Protein AF-A0A3N5NZV0-F1 (afdb_monomer)

Foldseek 3Di:
DDDDDPPPPDPPDPCVPVVVVVVVVVCCVVCVVVVVCCCVPPVVVVVVVVQQVQFDQDPVGDGDGRNGCVVVVVLVPDPVNVVVVVVVVVVCVVPVVVVVVVVVVVVVVVVVVVD

Radius of gyration: 27.26 Å; Cα contacts (8 Å, |Δi|>4): 31; chains: 1; bounding box: 75×39×47 Å

Secondary structure (DSSP, 8-state):
-------------TTHHHHHHHHHHHHHHHHHHHHHHHIIIIIHHHHHHHHHHTEEE-TT--EEEE-TTHHHHHHHH-HHHHHHHHHHHHHHHHHHHHHHHHHHHHHHHHHHH--

pLDDT: mean 84.57, std 14.28, range [43.56, 98.12]

Mean predicted aligned error: 11.52 Å

Structure (mmCIF, N/CA/C/O backbone):
data_AF-A0A3N5NZV0-F1
#
_entry.id   AF-A0A3N5NZV0-F1
#
loop_
_atom_site.group_PDB
_atom_site.id
_atom_site.type_symbol
_atom_site.label_atom_id
_atom_site.label_alt_id
_atom_site.label_comp_id
_atom_site.label_asym_id
_atom_site.label_entity_id
_atom_site.label_seq_id
_atom_site.pdbx_PDB_ins_code
_atom_site.Cartn_x
_atom_site.Cartn_y
_atom_site.Cartn_z
_atom_site.occupancy
_atom_site.B_iso_or_equiv
_atom_site.auth_seq_id
_atom_site.auth_comp_id
_atom_site.auth_asym_id
_atom_site.auth_atom_id
_atom_site.pdbx_PDB_model_num
ATOM 1 N N . MET A 1 1 ? -53.658 -25.443 16.139 1.00 43.56 1 MET A N 1
ATOM 2 C CA . MET A 1 1 ? -54.036 -24.787 14.870 1.00 43.56 1 MET A CA 1
ATOM 3 C C . MET A 1 1 ? -52.799 -24.077 14.344 1.00 43.56 1 MET A C 1
ATOM 5 O O . MET A 1 1 ? -52.543 -22.945 14.724 1.00 43.56 1 MET A O 1
ATOM 9 N N . GLU A 1 2 ? -51.977 -24.791 13.577 1.00 50.25 2 GLU A N 1
ATOM 10 C CA . GLU A 1 2 ? -50.736 -24.281 12.982 1.00 50.25 2 GLU A CA 1
ATOM 11 C C . GLU A 1 2 ? -51.040 -23.771 11.570 1.00 50.25 2 GLU A C 1
ATOM 13 O O . GLU A 1 2 ? -51.432 -24.546 10.700 1.00 50.25 2 GLU A O 1
ATOM 18 N N . THR A 1 3 ? -50.887 -22.471 11.326 1.00 58.66 3 THR A N 1
ATOM 19 C CA . THR A 1 3 ? -50.895 -21.917 9.969 1.00 58.66 3 THR A CA 1
ATOM 20 C C . THR A 1 3 ? -49.458 -21.781 9.483 1.00 58.66 3 THR A C 1
ATOM 22 O O . THR A 1 3 ? -48.783 -20.770 9.671 1.00 58.66 3 THR A O 1
ATOM 25 N N . THR A 1 4 ? -48.975 -22.840 8.843 1.00 60.09 4 THR A N 1
ATOM 26 C CA . THR A 1 4 ? -47.732 -22.855 8.072 1.00 60.09 4 THR A CA 1
ATOM 27 C C . THR A 1 4 ? -47.871 -21.927 6.864 1.00 60.09 4 THR A C 1
ATOM 29 O O . THR A 1 4 ? -48.497 -22.247 5.855 1.00 60.09 4 THR A O 1
ATOM 32 N N . VAL A 1 5 ? -47.277 -20.737 6.963 1.00 65.12 5 VAL A N 1
ATOM 33 C CA . VAL A 1 5 ? -47.132 -19.816 5.833 1.00 65.12 5 VAL A CA 1
ATOM 34 C C . VAL A 1 5 ? -46.118 -20.418 4.862 1.00 65.12 5 VAL A C 1
ATOM 36 O O . VAL A 1 5 ? -44.912 -20.403 5.101 1.00 65.12 5 VAL A O 1
ATOM 39 N N . ALA A 1 6 ? -46.614 -20.971 3.757 1.00 60.12 6 ALA A N 1
ATOM 40 C CA . ALA A 1 6 ? -45.783 -21.467 2.671 1.00 60.12 6 ALA A CA 1
ATOM 41 C C . ALA A 1 6 ? -44.996 -20.303 2.041 1.00 60.12 6 ALA A C 1
ATOM 43 O O . ALA A 1 6 ? -45.539 -19.474 1.306 1.00 60.12 6 ALA A O 1
ATOM 44 N N . VAL A 1 7 ? -43.692 -20.245 2.321 1.00 64.75 7 VAL A N 1
ATOM 45 C CA . VAL A 1 7 ? -42.750 -19.349 1.646 1.00 64.75 7 VAL A CA 1
ATOM 46 C C . VAL A 1 7 ? -42.656 -19.784 0.187 1.00 64.75 7 VAL A C 1
ATOM 48 O O . VAL A 1 7 ? -41.992 -20.758 -0.159 1.00 64.75 7 VAL A O 1
ATOM 51 N N . ARG A 1 8 ? -43.355 -19.063 -0.691 1.00 63.06 8 ARG A N 1
ATOM 52 C CA . ARG A 1 8 ? -43.312 -19.281 -2.137 1.00 63.06 8 ARG A CA 1
ATOM 53 C C . ARG A 1 8 ? -41.949 -18.830 -2.667 1.00 63.06 8 ARG A C 1
ATOM 55 O O . ARG A 1 8 ? -41.738 -17.656 -2.972 1.00 63.06 8 ARG A O 1
ATOM 62 N N . SER A 1 9 ? -41.015 -19.765 -2.775 1.00 60.47 9 SER A N 1
ATOM 63 C CA . SER A 1 9 ? -39.708 -19.581 -3.405 1.00 60.47 9 SER A CA 1
ATOM 64 C C . SER A 1 9 ? -39.903 -19.211 -4.879 1.00 60.47 9 SER A C 1
ATOM 66 O O . SER A 1 9 ? -40.273 -20.038 -5.712 1.00 60.47 9 SER A O 1
ATOM 68 N N . ARG A 1 10 ? -39.685 -17.933 -5.216 1.00 66.00 10 ARG A N 1
ATOM 69 C CA . ARG A 1 10 ? -39.691 -17.458 -6.607 1.00 66.00 10 ARG A CA 1
ATOM 70 C C . ARG A 1 10 ? -38.545 -18.133 -7.377 1.00 66.00 10 ARG A C 1
ATOM 72 O O . ARG A 1 10 ? -37.407 -18.079 -6.906 1.00 66.00 10 ARG A O 1
ATOM 79 N N . PRO A 1 11 ? -38.793 -18.726 -8.559 1.00 51.38 11 PRO A N 1
ATOM 80 C CA . PRO A 1 11 ? -37.730 -19.346 -9.338 1.00 51.38 11 PRO A CA 1
ATOM 81 C C . PRO A 1 11 ? -36.737 -18.267 -9.790 1.00 51.38 11 PRO A C 1
ATOM 83 O O . PRO A 1 11 ? -37.121 -17.256 -10.385 1.00 51.38 11 PRO A O 1
ATOM 86 N N . LYS A 1 12 ? -35.445 -18.465 -9.497 1.00 59.0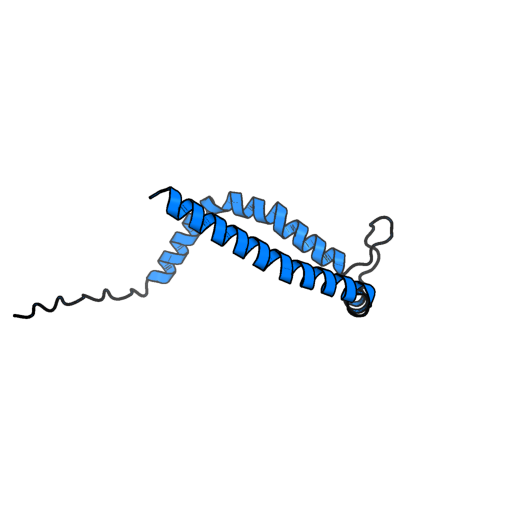0 12 LYS A N 1
ATOM 87 C CA . LYS A 1 12 ? -34.364 -17.598 -9.984 1.00 59.00 12 LYS A CA 1
ATOM 88 C C . LYS A 1 12 ? -34.281 -17.740 -11.505 1.00 59.00 12 LYS A C 1
ATOM 90 O O . LYS A 1 12 ? -33.689 -18.682 -12.019 1.00 59.00 12 LYS A O 1
ATOM 95 N N . SER A 1 13 ? -34.924 -16.822 -12.227 1.00 57.88 13 SER A N 1
ATOM 96 C CA . SER A 1 13 ? -34.954 -16.853 -13.689 1.00 57.88 13 SER A CA 1
ATOM 97 C C . SER A 1 13 ? -33.539 -16.729 -14.272 1.00 57.88 13 SER A C 1
ATOM 99 O O . SER A 1 13 ? -32.793 -15.793 -13.974 1.00 57.88 13 SER A O 1
ATOM 101 N N . VAL A 1 14 ? -33.193 -17.663 -15.157 1.00 59.47 14 VAL A N 1
ATOM 102 C CA . VAL A 1 14 ? -31.918 -17.756 -15.892 1.00 59.47 14 VAL A CA 1
ATOM 103 C C . VAL A 1 14 ? -31.659 -16.515 -16.781 1.00 59.47 14 VAL A C 1
ATOM 105 O O . VAL A 1 14 ? -30.534 -16.249 -17.193 1.00 59.47 14 VAL A O 1
ATOM 108 N N . GLY A 1 15 ? -32.667 -15.653 -16.978 1.00 58.81 15 GLY A N 1
ATOM 109 C CA . GLY A 1 15 ? -32.543 -14.332 -17.613 1.00 58.81 15 GLY A CA 1
ATOM 110 C C . GLY A 1 15 ? -31.954 -13.215 -16.731 1.00 58.81 15 GLY A C 1
ATOM 111 O O . GLY A 1 15 ? -31.922 -12.060 -17.161 1.00 58.81 15 GLY A O 1
ATOM 112 N N . SER A 1 16 ? -31.515 -13.524 -15.506 1.00 63.75 16 SER A N 1
ATOM 113 C CA . SER A 1 16 ? -30.949 -12.574 -14.533 1.00 63.75 16 SER A CA 1
ATOM 114 C C . SER A 1 16 ? -29.614 -11.963 -14.985 1.00 63.75 16 SER A C 1
ATOM 116 O O . SER A 1 16 ? -29.412 -10.759 -14.840 1.00 63.75 16 SER A O 1
ATOM 118 N N . ARG A 1 17 ? -28.722 -12.751 -15.600 1.00 67.88 17 ARG A N 1
ATOM 119 C CA . ARG A 1 17 ? -27.346 -12.312 -15.903 1.00 67.88 17 ARG A CA 1
ATOM 120 C C . ARG A 1 17 ? -27.280 -11.269 -17.023 1.00 67.88 17 ARG A C 1
ATOM 122 O O . ARG A 1 17 ? -26.558 -10.287 -16.906 1.00 67.88 17 ARG A O 1
ATOM 129 N N . ARG A 1 18 ? -28.084 -11.439 -18.084 1.00 72.44 18 ARG A N 1
ATOM 130 C CA . ARG A 1 18 ? -28.186 -10.458 -19.185 1.00 72.44 18 ARG A CA 1
ATOM 131 C C . ARG A 1 18 ? -28.835 -9.146 -18.739 1.00 72.44 18 ARG A C 1
ATOM 133 O O . ARG A 1 18 ? -28.455 -8.095 -19.242 1.00 72.44 18 ARG A O 1
ATOM 140 N N . ARG A 1 19 ? -29.784 -9.199 -17.796 1.00 76.69 19 ARG A N 1
ATOM 141 C CA . ARG A 1 19 ? -30.387 -8.001 -17.190 1.00 76.69 19 ARG A CA 1
ATOM 142 C C . ARG A 1 19 ? -29.392 -7.272 -16.292 1.00 76.69 19 ARG A C 1
ATOM 144 O O . ARG A 1 19 ? -29.161 -6.096 -16.522 1.00 76.69 19 ARG A O 1
ATOM 151 N N . ALA A 1 20 ? -28.699 -7.994 -15.411 1.00 78.38 20 ALA A N 1
ATOM 152 C CA . ALA A 1 20 ? -27.662 -7.426 -14.553 1.00 78.38 20 ALA A CA 1
ATOM 153 C C . ALA A 1 20 ? -26.545 -6.737 -15.356 1.00 78.38 20 ALA A C 1
ATOM 155 O O . ALA A 1 20 ? -26.169 -5.619 -15.033 1.00 78.38 20 ALA A O 1
ATOM 156 N N . LEU A 1 21 ? -26.061 -7.350 -16.444 1.00 82.25 21 LEU A N 1
ATOM 157 C CA . LEU A 1 21 ? -25.068 -6.720 -17.326 1.00 82.25 21 LEU A CA 1
ATOM 158 C C . LEU A 1 21 ? -25.599 -5.445 -17.993 1.00 82.25 21 LEU A C 1
ATOM 160 O O . LEU A 1 21 ? -24.868 -4.470 -18.133 1.00 82.25 21 LEU A O 1
ATOM 164 N N . ARG A 1 22 ? -26.874 -5.441 -18.396 1.00 83.00 22 ARG A N 1
ATOM 165 C CA . ARG A 1 22 ? -27.516 -4.282 -19.026 1.00 83.00 22 ARG A CA 1
ATOM 166 C C . ARG A 1 22 ? -27.740 -3.147 -18.019 1.00 83.00 22 ARG A C 1
ATOM 168 O O . ARG A 1 22 ? -27.579 -1.989 -18.387 1.00 83.00 22 ARG A O 1
ATOM 175 N N . ASP A 1 23 ? -28.041 -3.471 -16.767 1.00 83.81 23 ASP A N 1
ATOM 176 C CA . ASP A 1 23 ? -28.167 -2.497 -15.678 1.00 83.81 23 ASP A CA 1
ATOM 177 C C . ASP A 1 23 ? -26.797 -1.932 -15.264 1.00 83.81 23 ASP A C 1
ATOM 179 O O . ASP A 1 23 ? -26.661 -0.724 -15.086 1.00 83.81 23 ASP A O 1
ATOM 183 N N . TRP A 1 24 ? -25.749 -2.762 -15.238 1.00 83.50 24 TRP A N 1
ATOM 184 C CA . TRP A 1 24 ? -24.363 -2.311 -15.056 1.00 83.50 24 TRP A CA 1
ATOM 185 C C . TRP A 1 24 ? -23.904 -1.361 -16.167 1.00 83.50 24 TRP A C 1
ATOM 187 O O . TRP A 1 24 ? -23.325 -0.315 -15.883 1.00 83.50 24 TRP A O 1
ATOM 197 N N . LEU A 1 25 ? -24.211 -1.677 -17.430 1.00 88.12 25 LEU A N 1
ATOM 198 C CA . LEU A 1 25 ? -23.909 -0.791 -18.559 1.00 88.12 25 LEU A CA 1
ATOM 199 C C . LEU A 1 25 ? -24.637 0.556 -18.461 1.00 88.12 25 LEU A C 1
ATOM 201 O O . LEU A 1 25 ? -24.101 1.565 -18.904 1.00 88.12 25 LEU A O 1
ATOM 205 N N . ARG A 1 26 ? -25.843 0.580 -17.880 1.00 88.75 26 ARG A N 1
ATOM 206 C CA . ARG A 1 26 ? -26.606 1.815 -17.634 1.00 88.75 26 ARG A CA 1
ATOM 207 C C . ARG A 1 26 ? -26.063 2.621 -16.458 1.00 88.75 26 ARG A C 1
ATOM 209 O O . ARG A 1 26 ? -26.191 3.838 -16.471 1.00 88.75 26 ARG A O 1
ATOM 216 N N . ALA A 1 27 ? -25.467 1.967 -15.464 1.00 88.38 27 ALA A N 1
ATOM 217 C CA . ALA A 1 27 ? -24.819 2.629 -14.334 1.00 88.38 27 ALA A CA 1
ATOM 218 C C . ALA A 1 27 ? -23.453 3.233 -14.711 1.00 88.38 27 ALA A C 1
ATOM 220 O O . ALA A 1 27 ? -23.043 4.243 -14.142 1.00 88.38 27 ALA A O 1
ATOM 221 N N . LEU A 1 28 ? -22.761 2.643 -15.691 1.00 90.38 28 LEU A N 1
ATOM 222 C CA . LEU A 1 28 ? -21.399 3.024 -16.066 1.00 90.38 28 LEU A CA 1
ATOM 223 C C . LEU A 1 28 ? -21.222 4.514 -16.433 1.00 90.38 28 LEU A C 1
ATOM 225 O O . LEU A 1 28 ? -20.246 5.086 -15.965 1.00 90.38 28 LEU A O 1
ATOM 229 N N . PRO A 1 29 ? -22.126 5.191 -17.171 1.00 94.44 29 PRO A N 1
ATOM 230 C CA . PRO A 1 29 ? -22.005 6.623 -17.463 1.00 94.44 29 PRO A CA 1
ATOM 231 C C . PRO A 1 29 ? -22.062 7.511 -16.216 1.00 94.44 29 PRO A C 1
ATOM 233 O O . PRO A 1 29 ? -21.383 8.532 -16.165 1.00 94.44 29 PRO A O 1
ATOM 236 N N . TYR A 1 30 ? -22.829 7.114 -15.196 1.00 93.00 30 TYR A N 1
ATOM 237 C CA . TYR A 1 30 ? -22.904 7.847 -13.929 1.00 93.00 30 TYR A CA 1
ATOM 238 C C . TYR A 1 30 ? -21.612 7.705 -13.114 1.00 93.00 30 TYR A C 1
ATOM 240 O O . TYR A 1 30 ? -21.209 8.642 -12.431 1.00 93.00 30 TYR A O 1
ATOM 248 N N . LEU A 1 31 ? -20.940 6.552 -13.211 1.00 93.06 31 LEU A N 1
ATOM 249 C CA . LEU A 1 31 ? -19.631 6.314 -12.591 1.00 93.06 31 LEU A CA 1
ATOM 250 C C . LEU A 1 31 ? -18.462 6.807 -13.458 1.00 93.06 31 LEU A C 1
ATOM 252 O O . LEU A 1 31 ? -17.364 7.007 -12.947 1.00 93.06 31 LEU A O 1
ATOM 256 N N . ALA A 1 32 ? -18.669 7.000 -14.761 1.00 93.81 32 ALA A N 1
ATOM 257 C CA . ALA A 1 32 ? -17.622 7.361 -15.707 1.00 93.81 32 ALA A CA 1
ATOM 258 C C . ALA A 1 32 ? -16.787 8.580 -15.272 1.00 93.81 32 ALA A C 1
ATOM 260 O O . ALA A 1 32 ? -15.565 8.451 -15.286 1.00 93.81 32 ALA A O 1
ATOM 261 N N . PRO A 1 33 ? -17.353 9.728 -14.836 1.00 94.12 33 PRO A N 1
ATOM 262 C CA . PRO A 1 33 ? -16.529 10.883 -14.476 1.00 94.12 33 PRO A CA 1
ATOM 263 C C . PRO A 1 33 ? -15.614 10.615 -13.272 1.00 94.12 33 PRO A C 1
ATOM 265 O O . PRO A 1 33 ? -14.445 11.003 -13.297 1.00 94.12 33 PRO A O 1
ATOM 268 N N . SER A 1 34 ? -16.094 9.905 -12.243 1.00 95.38 34 SER A N 1
ATOM 269 C CA . SER A 1 34 ? -15.261 9.560 -11.085 1.00 95.38 34 SER A CA 1
ATOM 270 C C . SER A 1 34 ? -14.209 8.509 -11.438 1.00 95.38 34 SER A C 1
ATOM 272 O O . SER A 1 34 ? -13.058 8.643 -11.026 1.00 95.38 34 SER A O 1
ATOM 274 N N . LEU A 1 35 ? -14.557 7.512 -12.258 1.00 94.69 35 LEU A N 1
ATOM 275 C CA . LEU A 1 35 ? -13.615 6.498 -12.736 1.00 94.69 35 LEU A CA 1
ATOM 276 C C . LEU A 1 35 ? -12.524 7.088 -13.630 1.00 94.69 35 LEU A C 1
ATOM 278 O O . LEU A 1 35 ? -11.367 6.687 -13.511 1.00 94.69 35 LEU A O 1
ATOM 282 N N . ILE A 1 36 ? -12.862 8.044 -14.497 1.00 96.38 36 ILE A N 1
ATOM 283 C CA . ILE A 1 36 ? -11.888 8.739 -15.347 1.00 96.38 36 ILE A CA 1
ATOM 284 C C . ILE A 1 36 ? -10.896 9.502 -14.470 1.00 96.38 36 ILE A C 1
ATOM 286 O O . ILE A 1 36 ? -9.690 9.307 -14.618 1.00 96.38 36 ILE A O 1
ATOM 290 N N . LEU A 1 37 ? -11.382 10.309 -13.520 1.00 96.56 37 LEU A N 1
ATOM 291 C CA . LEU A 1 37 ? -10.507 11.047 -12.604 1.00 96.56 37 LEU A CA 1
ATOM 292 C C . LEU A 1 37 ? -9.631 10.099 -11.783 1.00 96.56 37 LEU A C 1
ATOM 294 O O . LEU A 1 37 ? -8.414 10.264 -11.745 1.00 96.56 37 LEU A O 1
ATOM 298 N N . PHE A 1 38 ? -10.220 9.063 -11.190 1.00 96.69 38 PHE A N 1
ATOM 299 C CA . PHE A 1 38 ? -9.470 8.067 -10.430 1.00 96.69 38 PHE A CA 1
ATOM 300 C C . PHE A 1 38 ? -8.395 7.390 -11.294 1.00 96.69 38 PHE A C 1
ATOM 302 O O . PHE A 1 38 ? -7.257 7.217 -10.867 1.00 96.69 38 PHE A O 1
ATOM 309 N N . THR A 1 39 ? -8.707 7.079 -12.550 1.00 96.25 39 THR A N 1
ATOM 310 C CA . THR A 1 39 ? -7.745 6.461 -13.469 1.00 96.25 39 THR A CA 1
ATOM 311 C C . THR A 1 39 ? -6.598 7.392 -13.822 1.00 96.25 39 THR A C 1
ATOM 313 O O . THR A 1 39 ? -5.436 7.000 -13.708 1.00 96.25 39 THR A O 1
ATOM 316 N N . VAL A 1 40 ? -6.895 8.632 -14.198 1.00 97.06 40 VAL A N 1
ATOM 317 C CA . VAL A 1 40 ? -5.876 9.607 -14.606 1.00 97.06 40 VAL A CA 1
ATOM 318 C C . VAL A 1 40 ? -4.978 10.007 -13.436 1.00 97.06 40 VAL A C 1
ATOM 320 O O . VAL A 1 40 ? -3.768 10.125 -13.612 1.00 97.06 40 VAL A O 1
ATOM 323 N N . PHE A 1 41 ? -5.541 10.187 -12.242 1.00 96.56 41 PHE A N 1
ATOM 324 C CA . PHE A 1 41 ? -4.796 10.713 -11.096 1.00 96.56 41 PHE A CA 1
ATOM 325 C C . PHE A 1 41 ? -4.234 9.646 -10.158 1.00 96.56 41 PHE A C 1
ATOM 327 O O . PHE A 1 41 ? -3.319 9.953 -9.400 1.00 96.56 41 PHE A O 1
ATOM 334 N N . VAL A 1 42 ? -4.731 8.408 -10.198 1.00 95.19 42 VAL A N 1
ATOM 335 C CA . VAL A 1 42 ? -4.234 7.317 -9.343 1.00 95.19 42 VAL A CA 1
ATOM 336 C C . VAL A 1 42 ? -3.553 6.247 -10.182 1.00 95.19 42 VAL A C 1
ATOM 338 O O . VAL A 1 42 ? -2.364 5.994 -10.001 1.00 95.19 42 VAL A O 1
ATOM 341 N N . PHE A 1 43 ? -4.264 5.642 -11.136 1.00 95.88 43 PHE A N 1
ATOM 342 C CA . PHE A 1 43 ? -3.724 4.503 -11.884 1.00 95.88 43 PHE A CA 1
ATOM 343 C C . PHE A 1 43 ? -2.580 4.885 -12.826 1.00 95.88 43 PHE A C 1
ATOM 345 O O . PHE A 1 43 ? -1.562 4.197 -12.842 1.00 95.88 43 PHE A O 1
ATOM 352 N N . VAL A 1 44 ? -2.696 5.983 -13.579 1.00 95.38 44 VAL A N 1
ATOM 353 C CA . VAL A 1 44 ? -1.617 6.439 -14.473 1.00 95.38 44 VAL A CA 1
ATOM 354 C C . VAL A 1 44 ? -0.312 6.716 -13.709 1.00 95.38 44 VAL A C 1
ATOM 356 O O . VAL A 1 44 ? 0.710 6.142 -14.097 1.00 95.38 44 VAL A O 1
ATOM 359 N N . PRO A 1 45 ? -0.276 7.537 -12.636 1.00 94.31 45 PRO A N 1
ATOM 360 C CA . PRO A 1 45 ? 0.963 7.746 -11.888 1.00 94.31 45 PRO A CA 1
ATOM 361 C C . PRO A 1 45 ? 1.439 6.483 -11.167 1.00 94.31 45 PRO A C 1
ATOM 363 O O . PRO A 1 45 ? 2.643 6.257 -11.113 1.00 94.31 45 PRO A O 1
ATOM 366 N N . LEU A 1 46 ? 0.540 5.621 -10.684 1.00 95.06 46 LEU A N 1
ATOM 367 C CA . LEU A 1 46 ? 0.918 4.341 -10.079 1.00 95.06 46 LEU A CA 1
ATOM 368 C C . LEU A 1 46 ? 1.657 3.444 -11.078 1.00 95.06 46 LEU A C 1
ATOM 370 O O . LEU A 1 46 ? 2.730 2.933 -10.763 1.00 95.06 46 LEU A O 1
ATOM 374 N N . ILE A 1 47 ? 1.131 3.296 -12.298 1.00 94.56 47 ILE A N 1
ATOM 375 C CA . ILE 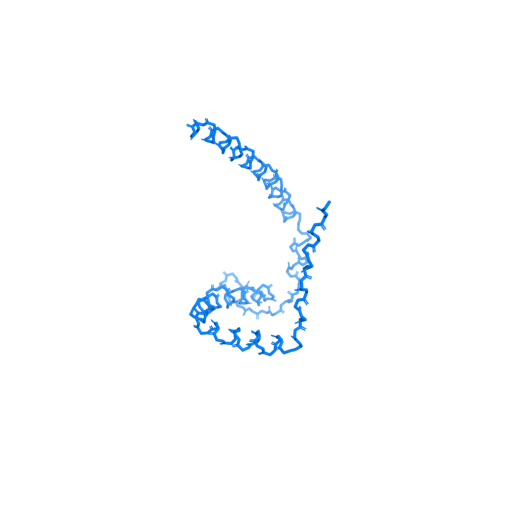A 1 47 ? 1.786 2.512 -13.353 1.00 94.56 47 ILE A CA 1
ATOM 376 C C . ILE A 1 47 ? 3.135 3.138 -13.712 1.00 94.56 47 ILE A C 1
ATOM 378 O O . ILE A 1 47 ? 4.130 2.422 -13.796 1.00 94.56 47 ILE A O 1
ATOM 382 N N . ARG A 1 48 ? 3.202 4.468 -13.867 1.00 90.62 48 ARG A N 1
ATOM 383 C CA . ARG A 1 48 ? 4.473 5.168 -14.125 1.00 90.62 48 ARG A CA 1
ATOM 384 C C . ARG A 1 48 ? 5.501 4.917 -13.022 1.00 90.62 48 ARG A C 1
ATOM 386 O O . ARG A 1 48 ? 6.659 4.683 -13.348 1.00 90.62 48 ARG A O 1
ATOM 393 N N . SER A 1 49 ? 5.090 4.914 -11.755 1.00 90.50 49 SER A N 1
ATOM 394 C CA . SER A 1 49 ? 5.965 4.611 -10.617 1.00 90.50 49 SER A CA 1
ATOM 395 C C . SER A 1 49 ? 6.488 3.175 -10.649 1.00 90.50 49 SER A C 1
ATOM 397 O O . SER A 1 49 ? 7.676 2.972 -10.420 1.00 90.50 49 SER A O 1
ATOM 399 N N . ILE A 1 50 ? 5.639 2.195 -10.985 1.00 90.06 50 ILE A N 1
ATOM 400 C CA . ILE A 1 50 ? 6.051 0.786 -11.134 1.00 90.06 50 ILE A CA 1
ATOM 401 C C . ILE A 1 50 ? 7.030 0.621 -12.298 1.00 90.06 50 ILE A C 1
ATOM 403 O O . ILE A 1 50 ? 8.013 -0.105 -12.189 1.00 90.06 50 ILE A O 1
ATOM 407 N N . VAL A 1 51 ? 6.768 1.285 -13.425 1.00 88.06 51 VAL A N 1
ATOM 408 C CA . VAL A 1 51 ? 7.692 1.262 -14.560 1.00 88.06 51 VAL A CA 1
ATOM 409 C C . VAL A 1 51 ? 9.016 1.877 -14.119 1.00 88.06 51 VAL A C 1
ATOM 411 O O . VAL A 1 51 ? 10.036 1.211 -14.222 1.00 88.06 51 VAL A O 1
ATOM 414 N N . LEU A 1 52 ? 9.008 3.081 -13.540 1.00 85.88 52 LEU A N 1
ATOM 415 C CA . LEU A 1 52 ? 10.217 3.784 -13.104 1.00 85.88 52 LEU A CA 1
ATOM 416 C C . LEU A 1 52 ? 11.042 2.993 -12.080 1.00 85.88 52 LEU A C 1
ATOM 418 O O . LEU A 1 52 ? 12.265 3.024 -12.166 1.00 85.88 52 LEU A O 1
ATOM 422 N N . SER A 1 53 ? 10.423 2.237 -11.170 1.00 86.25 53 SER A N 1
ATOM 423 C CA . SER A 1 53 ? 11.162 1.420 -10.199 1.00 86.25 53 SER A CA 1
ATOM 424 C C . SER A 1 53 ? 11.953 0.258 -10.823 1.00 86.25 53 SER A C 1
ATOM 426 O O . SER A 1 53 ? 12.832 -0.295 -10.162 1.00 86.25 53 SER A O 1
ATOM 428 N N . LEU A 1 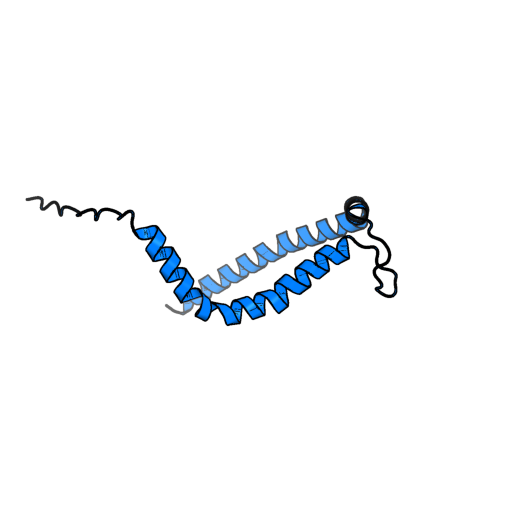54 ? 11.685 -0.098 -12.088 1.00 86.62 54 LEU A N 1
ATOM 429 C CA . LEU A 1 54 ? 12.454 -1.084 -12.865 1.00 86.62 54 LEU A CA 1
ATOM 430 C C . LEU A 1 54 ? 13.613 -0.460 -13.670 1.00 86.62 54 LEU A C 1
ATOM 432 O O . LEU A 1 54 ? 14.462 -1.187 -14.201 1.00 86.62 54 LEU A O 1
ATOM 436 N N . TYR A 1 55 ? 13.663 0.871 -13.777 1.00 85.25 55 TYR A N 1
ATOM 437 C CA . TYR A 1 55 ? 14.733 1.601 -14.459 1.00 85.25 55 TYR A CA 1
ATOM 438 C C . TYR A 1 55 ? 15.722 2.194 -13.452 1.00 85.25 55 TYR A C 1
ATOM 440 O O . TYR A 1 55 ? 15.383 2.561 -12.331 1.00 85.25 55 TYR A O 1
ATOM 448 N N . GLY A 1 56 ? 16.980 2.286 -13.870 1.00 77.44 56 GLY A N 1
ATOM 449 C CA . GLY A 1 56 ? 18.003 3.069 -13.198 1.00 77.44 56 GLY A CA 1
ATOM 450 C C . GLY A 1 56 ? 17.742 4.552 -13.369 1.00 77.44 56 GLY A C 1
ATOM 451 O O . GLY A 1 56 ? 17.537 5.029 -14.485 1.00 77.44 56 GLY A O 1
ATOM 452 N N . THR A 1 57 ? 17.789 5.268 -12.252 1.00 70.62 57 THR A N 1
ATOM 453 C CA . THR A 1 57 ? 17.645 6.719 -12.215 1.00 70.62 57 THR A CA 1
ATOM 454 C C . THR A 1 57 ? 19.001 7.324 -11.884 1.00 70.62 57 THR A C 1
ATOM 456 O O . THR A 1 57 ? 19.595 7.004 -10.852 1.00 70.62 57 THR A O 1
ATOM 459 N N . ASN A 1 58 ? 19.512 8.191 -12.758 1.00 68.38 58 ASN A N 1
ATOM 460 C CA . ASN A 1 58 ? 20.690 8.999 -12.437 1.00 68.38 58 ASN A CA 1
ATOM 461 C C . ASN A 1 58 ? 20.341 10.032 -11.346 1.00 68.38 58 ASN A C 1
ATOM 463 O O . ASN A 1 58 ? 19.169 10.364 -11.190 1.00 68.38 58 ASN A O 1
ATOM 467 N N . PRO A 1 59 ? 21.319 10.631 -10.644 1.00 62.78 59 PRO A N 1
ATOM 468 C CA . PRO A 1 59 ? 21.064 11.658 -9.619 1.00 62.78 59 PRO A CA 1
ATOM 469 C C . PRO A 1 59 ? 20.240 12.872 -10.098 1.00 62.78 59 PRO A C 1
ATOM 471 O O . PRO A 1 59 ? 19.700 13.609 -9.285 1.00 62.78 59 PRO A O 1
ATOM 474 N N . ILE A 1 60 ? 20.128 13.063 -11.418 1.00 70.38 60 ILE A N 1
ATOM 475 C CA . ILE A 1 60 ? 19.370 14.132 -12.092 1.00 70.38 60 ILE A CA 1
ATOM 476 C C . ILE A 1 60 ? 17.947 13.661 -12.493 1.00 70.38 60 ILE A C 1
ATOM 478 O O . ILE A 1 60 ? 17.191 14.383 -13.131 1.00 70.38 60 ILE A O 1
ATOM 482 N N . GLY A 1 61 ? 17.543 12.437 -12.137 1.00 61.50 61 GLY A N 1
ATOM 483 C CA . GLY A 1 61 ? 16.187 11.928 -12.383 1.00 61.50 61 GLY A CA 1
ATOM 484 C C . GLY A 1 61 ? 15.950 11.323 -13.772 1.00 61.50 61 GLY A C 1
ATOM 485 O O . GLY A 1 61 ? 14.831 10.923 -14.077 1.00 61.50 61 GLY A O 1
ATOM 486 N N . GLN A 1 62 ? 16.975 11.238 -14.626 1.00 70.44 62 GLN A N 1
ATOM 487 C CA . GLN A 1 62 ? 16.842 10.656 -15.964 1.00 70.44 62 GLN A CA 1
ATOM 488 C C . GLN A 1 62 ? 16.845 9.123 -15.907 1.00 70.44 62 GLN A C 1
ATOM 490 O O . GLN A 1 62 ? 17.730 8.526 -15.285 1.00 70.44 62 GLN A O 1
ATOM 495 N N . MET A 1 63 ? 15.869 8.510 -16.586 1.00 67.06 63 MET A N 1
ATOM 496 C CA . MET A 1 63 ? 15.812 7.069 -16.837 1.00 67.06 63 MET A CA 1
ATOM 497 C C . MET A 1 63 ? 16.971 6.693 -17.758 1.00 67.06 63 MET A C 1
ATOM 499 O O . MET A 1 63 ? 16.984 7.093 -18.921 1.00 67.06 63 MET A O 1
ATOM 503 N N . THR A 1 64 ? 17.949 5.955 -17.247 1.00 69.06 64 THR A N 1
ATOM 504 C CA . THR A 1 64 ? 19.090 5.519 -18.058 1.00 69.06 64 THR A CA 1
ATOM 505 C C . THR A 1 64 ? 18.891 4.110 -18.576 1.00 69.06 64 THR A C 1
ATOM 507 O O . THR A 1 64 ? 18.629 3.917 -19.758 1.00 69.06 64 THR A O 1
ATOM 510 N N . ASN A 1 65 ? 18.980 3.118 -17.692 1.00 75.69 65 ASN A N 1
ATOM 511 C CA . ASN A 1 65 ? 19.051 1.715 -18.087 1.00 75.69 65 ASN A CA 1
ATOM 512 C C . ASN A 1 65 ? 17.940 0.901 -17.429 1.00 75.69 65 ASN A C 1
ATOM 514 O O . ASN A 1 65 ? 17.701 1.033 -16.231 1.00 75.69 65 ASN A O 1
ATOM 518 N N . PHE A 1 66 ? 17.293 0.012 -18.183 1.00 81.69 66 PHE A N 1
ATOM 519 C CA . PHE A 1 66 ? 16.406 -0.990 -17.596 1.00 81.69 66 PHE A CA 1
ATOM 520 C C . PHE A 1 66 ? 17.249 -1.982 -16.788 1.00 81.69 66 PHE A C 1
ATOM 522 O O . PHE A 1 66 ? 18.116 -2.659 -17.341 1.00 81.69 66 PHE A O 1
ATOM 529 N N . VAL A 1 67 ? 17.034 -2.049 -15.474 1.00 83.06 67 VAL A N 1
ATOM 530 C CA . VAL A 1 67 ? 17.794 -2.948 -14.587 1.00 83.06 67 VAL A CA 1
ATOM 531 C C . VAL A 1 67 ? 16.945 -4.086 -14.021 1.00 83.06 67 VAL A C 1
ATOM 533 O O . VAL A 1 67 ? 17.469 -4.930 -13.288 1.00 83.06 67 VAL A O 1
ATOM 536 N N . GLY A 1 68 ? 15.646 -4.096 -14.330 1.00 85.00 68 GLY A N 1
ATOM 537 C CA . GLY A 1 68 ? 14.698 -5.093 -13.852 1.00 85.00 68 GLY A CA 1
ATOM 538 C C . GLY A 1 68 ? 14.622 -5.131 -12.325 1.00 85.00 68 GLY A C 1
ATOM 539 O O . GLY A 1 68 ? 14.496 -4.101 -11.666 1.00 85.00 68 GLY A O 1
ATOM 540 N N . LEU A 1 69 ? 14.716 -6.334 -11.751 1.00 87.75 69 LEU A N 1
ATOM 541 C CA . LEU A 1 69 ? 14.503 -6.566 -10.317 1.00 87.75 69 LEU A CA 1
ATOM 542 C C . LEU A 1 69 ? 15.748 -6.369 -9.436 1.00 87.75 69 LEU A C 1
ATOM 544 O O . LEU A 1 69 ? 15.664 -6.455 -8.213 1.00 87.75 69 LEU A O 1
ATOM 548 N N . ARG A 1 70 ? 16.899 -6.038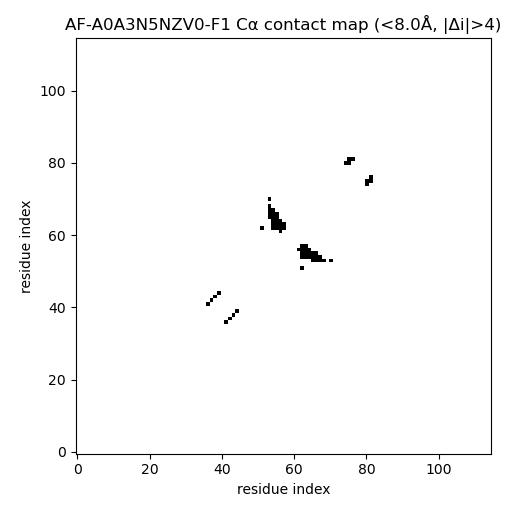 -10.024 1.00 85.75 70 ARG A N 1
ATOM 549 C CA . ARG A 1 70 ? 18.176 -5.943 -9.299 1.00 85.75 70 ARG A CA 1
ATOM 550 C C . ARG A 1 70 ? 18.171 -4.909 -8.163 1.00 85.75 70 ARG A C 1
ATOM 552 O O . ARG A 1 70 ? 18.875 -5.084 -7.171 1.00 85.75 70 ARG A O 1
ATOM 559 N N . TYR A 1 71 ? 17.403 -3.822 -8.283 1.00 85.94 71 TYR A N 1
ATOM 560 C CA . TYR A 1 7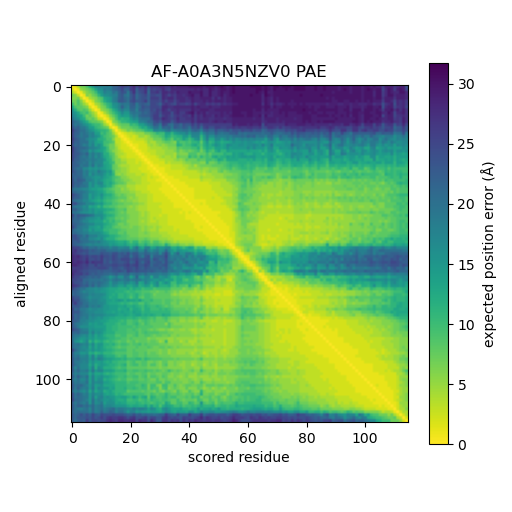1 ? 17.263 -2.857 -7.182 1.00 85.94 71 TYR A CA 1
ATOM 561 C C . TYR A 1 71 ? 16.492 -3.426 -5.997 1.00 85.94 71 TYR A C 1
ATOM 563 O O . TYR A 1 71 ? 16.846 -3.135 -4.858 1.00 85.94 71 TYR A O 1
ATOM 571 N N . TYR A 1 72 ? 15.490 -4.264 -6.255 1.00 88.38 72 TYR A N 1
ATOM 572 C CA . TYR A 1 72 ? 14.724 -4.913 -5.201 1.00 88.38 72 TYR A CA 1
ATOM 573 C C . TYR A 1 72 ? 15.597 -5.900 -4.437 1.00 88.38 72 TYR A C 1
ATOM 575 O O . TYR A 1 72 ? 15.609 -5.848 -3.217 1.00 88.38 72 TYR A O 1
ATOM 583 N N . GLU A 1 73 ? 16.404 -6.716 -5.120 1.00 88.50 73 GLU A N 1
ATOM 584 C CA . GLU A 1 73 ? 17.354 -7.620 -4.452 1.00 88.50 73 GLU A CA 1
ATOM 585 C C . GLU A 1 73 ? 18.333 -6.858 -3.548 1.00 88.50 73 GLU A C 1
ATOM 587 O O . GLU A 1 73 ? 18.526 -7.221 -2.389 1.00 88.50 73 GLU A O 1
ATOM 592 N N . ARG A 1 74 ? 18.912 -5.755 -4.039 1.00 88.19 74 ARG A N 1
ATOM 593 C CA . ARG A 1 74 ? 19.816 -4.901 -3.246 1.00 88.19 74 ARG A CA 1
ATOM 594 C C . ARG A 1 74 ? 19.124 -4.267 -2.041 1.00 88.19 74 ARG A C 1
ATOM 596 O O . ARG A 1 74 ? 19.714 -4.173 -0.969 1.00 88.19 74 ARG A O 1
ATOM 603 N N . LEU A 1 75 ? 17.882 -3.823 -2.209 1.00 88.06 75 LEU A N 1
ATOM 604 C CA . LEU A 1 75 ? 17.104 -3.233 -1.126 1.00 88.06 75 LEU A CA 1
ATOM 605 C C . LEU A 1 75 ? 16.758 -4.289 -0.068 1.00 88.06 75 LEU A C 1
ATOM 607 O O . LEU A 1 75 ? 17.012 -4.078 1.115 1.00 88.06 75 LEU A O 1
ATOM 611 N N . LEU A 1 76 ? 16.282 -5.454 -0.509 1.00 90.88 76 LEU A N 1
ATOM 612 C CA . LEU A 1 76 ? 15.913 -6.596 0.328 1.00 90.88 76 LEU A CA 1
ATOM 613 C C . LEU A 1 76 ? 17.100 -7.291 0.994 1.00 90.88 76 LEU A C 1
ATOM 615 O O . LEU A 1 76 ? 16.882 -8.117 1.863 1.00 90.88 76 LEU A O 1
ATOM 619 N N . THR A 1 77 ? 18.338 -6.997 0.608 1.00 92.12 77 THR A N 1
ATOM 620 C CA . THR A 1 77 ? 19.550 -7.525 1.264 1.00 92.12 77 THR A CA 1
ATOM 621 C C . THR A 1 77 ? 20.232 -6.489 2.157 1.00 92.12 77 THR A C 1
ATOM 623 O O . THR A 1 77 ? 21.114 -6.827 2.943 1.00 92.12 77 THR A O 1
ATOM 626 N N . SER A 1 78 ? 19.804 -5.226 2.098 1.00 93.56 78 SER A N 1
ATOM 627 C CA . SER A 1 78 ? 20.385 -4.146 2.890 1.00 93.56 78 SER A CA 1
ATOM 628 C C . SER A 1 78 ? 19.952 -4.226 4.355 1.00 93.56 78 SER A C 1
ATOM 630 O O . SER A 1 78 ? 18.762 -4.204 4.674 1.00 93.56 78 SER A O 1
ATOM 632 N N . ALA A 1 79 ? 20.916 -4.249 5.279 1.00 92.31 79 ALA A N 1
ATOM 633 C CA . ALA A 1 79 ? 20.642 -4.243 6.719 1.00 92.31 79 ALA A CA 1
ATOM 634 C C . ALA A 1 79 ? 19.872 -2.986 7.169 1.00 92.31 79 ALA A C 1
ATOM 636 O O . ALA A 1 79 ? 19.002 -3.064 8.037 1.00 92.31 79 ALA A O 1
ATOM 637 N N . SER A 1 80 ? 20.147 -1.834 6.545 1.00 93.56 80 SER A N 1
ATOM 638 C CA . SER A 1 80 ? 19.443 -0.582 6.842 1.00 93.56 80 SER A CA 1
ATOM 639 C C . SER A 1 80 ? 17.961 -0.671 6.472 1.00 93.56 80 SER A C 1
ATOM 641 O O . SER A 1 80 ? 17.115 -0.300 7.281 1.00 93.56 80 SER A O 1
ATOM 643 N N . TYR A 1 81 ? 17.636 -1.252 5.312 1.00 92.62 81 TYR A N 1
ATOM 644 C CA . TYR A 1 81 ? 16.249 -1.436 4.882 1.00 92.62 81 TYR A CA 1
ATOM 645 C C . TYR A 1 81 ? 15.466 -2.338 5.845 1.00 92.62 81 TYR A C 1
ATOM 647 O O . TYR A 1 81 ? 14.365 -1.983 6.267 1.00 92.62 81 TYR A O 1
ATOM 655 N N . HIS A 1 82 ? 16.054 -3.461 6.266 1.00 95.12 82 HIS A N 1
ATOM 656 C CA . HIS A 1 82 ? 15.434 -4.341 7.260 1.00 95.12 82 HIS A CA 1
ATOM 657 C C . HIS A 1 82 ? 15.221 -3.646 8.601 1.00 95.12 82 HIS A C 1
ATOM 659 O O . HIS A 1 82 ? 14.172 -3.816 9.220 1.00 95.12 82 HIS A O 1
ATOM 665 N N . ASN A 1 83 ? 16.195 -2.853 9.055 1.00 96.12 83 ASN A N 1
ATOM 666 C CA . ASN A 1 83 ? 16.048 -2.097 10.291 1.00 96.12 83 ASN A CA 1
ATOM 667 C C . ASN A 1 83 ? 14.880 -1.104 10.191 1.00 96.12 83 ASN A C 1
ATOM 669 O O . ASN A 1 83 ? 14.004 -1.113 11.055 1.00 96.12 83 ASN A O 1
ATOM 673 N N . SER A 1 84 ? 14.802 -0.326 9.108 1.00 95.88 84 SER A N 1
ATOM 674 C CA . SER A 1 84 ? 13.687 0.596 8.865 1.00 95.88 84 SER A CA 1
ATOM 675 C C . SER A 1 84 ? 12.338 -0.125 8.789 1.00 95.88 84 SER A C 1
ATOM 677 O O . SER A 1 84 ? 11.352 0.364 9.347 1.00 95.88 84 SER A O 1
ATOM 679 N N . LEU A 1 85 ? 12.289 -1.305 8.162 1.00 96.06 85 LEU A N 1
ATOM 680 C CA . LEU A 1 85 ? 11.084 -2.129 8.101 1.00 96.06 85 LEU A CA 1
ATOM 681 C C . LEU A 1 85 ? 10.654 -2.591 9.499 1.00 96.06 85 LEU A C 1
ATOM 683 O O . LEU A 1 85 ? 9.484 -2.459 9.850 1.00 96.06 85 LEU A O 1
ATOM 687 N N . LEU A 1 86 ? 11.591 -3.069 10.324 1.00 96.81 86 LEU A N 1
ATOM 688 C CA . LEU A 1 86 ? 11.314 -3.494 11.700 1.00 96.81 86 LEU A CA 1
ATOM 689 C C . LEU A 1 86 ? 10.863 -2.334 12.589 1.00 96.81 86 LEU A C 1
ATOM 691 O O . LEU A 1 86 ? 9.940 -2.504 13.385 1.00 96.81 86 LEU A O 1
ATOM 695 N N . VAL A 1 87 ? 11.482 -1.160 12.460 1.00 97.44 87 VAL A N 1
ATOM 696 C CA . VAL A 1 87 ? 11.071 0.047 13.192 1.00 97.44 87 VAL A CA 1
ATOM 697 C C . VAL A 1 87 ? 9.656 0.453 12.789 1.00 97.44 87 VAL A C 1
ATOM 699 O O . VAL A 1 87 ? 8.822 0.686 13.660 1.00 97.44 87 VAL A O 1
ATOM 702 N N . THR A 1 88 ? 9.356 0.458 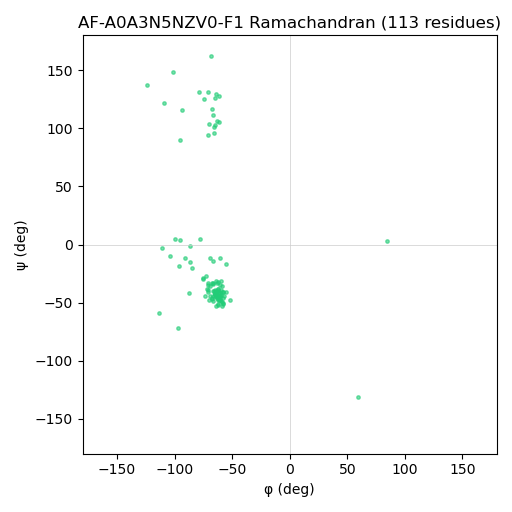11.489 1.00 97.19 88 THR A N 1
ATOM 703 C CA . THR A 1 88 ? 8.017 0.784 10.976 1.00 97.19 88 THR A CA 1
ATOM 704 C C . THR A 1 88 ? 6.983 -0.239 11.437 1.00 97.19 88 THR A C 1
ATOM 706 O O . THR A 1 88 ? 5.899 0.131 11.878 1.00 97.19 88 THR A O 1
ATOM 709 N N . LEU A 1 89 ? 7.318 -1.529 11.406 1.00 97.69 89 LEU A N 1
ATOM 710 C CA . LEU A 1 89 ? 6.421 -2.589 11.853 1.00 97.69 89 LEU A CA 1
ATOM 711 C C . LEU A 1 89 ? 6.124 -2.480 13.352 1.00 97.69 89 LEU A C 1
ATOM 713 O O . LEU A 1 89 ? 4.964 -2.558 13.749 1.00 97.69 89 LEU A O 1
ATOM 717 N N . ARG A 1 90 ? 7.148 -2.240 14.183 1.00 97.62 90 ARG A N 1
ATOM 718 C CA . ARG A 1 90 ? 6.972 -1.977 15.622 1.00 97.62 90 ARG A CA 1
ATOM 719 C C . ARG A 1 90 ? 6.128 -0.728 15.855 1.00 97.62 90 ARG A C 1
ATOM 721 O O . ARG A 1 90 ? 5.224 -0.758 16.682 1.00 97.62 90 ARG A O 1
ATOM 728 N N . PHE A 1 91 ? 6.374 0.340 15.099 1.00 97.88 91 PHE A N 1
ATOM 729 C CA . PHE A 1 91 ? 5.571 1.556 15.162 1.00 97.88 91 PHE A CA 1
ATOM 730 C C . PHE A 1 91 ? 4.096 1.266 14.868 1.00 97.88 91 PHE A C 1
ATOM 732 O O . PHE A 1 91 ? 3.240 1.619 15.674 1.00 97.88 91 PHE A O 1
ATOM 739 N N . VAL A 1 92 ? 3.781 0.573 13.771 1.00 98.00 92 VAL A N 1
ATOM 740 C CA . VAL A 1 92 ? 2.399 0.197 13.424 1.00 98.00 92 VAL A CA 1
ATOM 741 C C . VAL A 1 92 ? 1.781 -0.678 14.517 1.00 98.00 92 VAL A C 1
ATOM 743 O O . VAL A 1 92 ? 0.649 -0.435 14.930 1.00 98.00 92 VAL A O 1
ATOM 746 N N . LEU A 1 93 ? 2.536 -1.651 15.034 1.00 97.50 93 LEU A N 1
ATOM 747 C CA . LEU A 1 93 ? 2.068 -2.575 16.065 1.00 97.50 93 LEU A CA 1
ATOM 748 C C . LEU A 1 93 ? 1.731 -1.877 17.389 1.00 97.50 93 LEU A C 1
ATOM 750 O O . LEU A 1 93 ? 0.837 -2.333 18.090 1.00 97.50 93 LEU A O 1
ATOM 754 N N . TYR A 1 94 ? 2.411 -0.786 17.738 1.00 97.06 94 TYR A N 1
ATOM 755 C CA . TYR A 1 94 ? 2.083 -0.011 18.938 1.00 97.06 94 TYR A CA 1
ATOM 756 C C . TYR A 1 94 ? 1.020 1.056 18.677 1.00 97.06 94 TYR A C 1
ATOM 758 O O . TYR A 1 94 ? 0.105 1.237 19.481 1.00 97.06 94 TYR A O 1
ATOM 766 N N . THR A 1 95 ? 1.113 1.755 17.547 1.00 97.69 95 THR A N 1
ATOM 767 C CA . THR A 1 95 ? 0.225 2.883 17.249 1.00 97.69 95 THR A CA 1
ATOM 768 C C . THR A 1 95 ? -1.184 2.442 16.894 1.00 97.69 95 THR A C 1
ATOM 770 O O . THR A 1 95 ? -2.130 3.017 17.424 1.00 97.69 95 THR A O 1
ATOM 773 N N . VAL A 1 96 ? -1.360 1.415 16.058 1.00 97.88 96 VAL A N 1
ATOM 774 C CA . VAL A 1 96 ? -2.697 0.999 15.609 1.00 97.88 96 VAL A CA 1
ATOM 775 C C . VAL A 1 96 ? -3.550 0.500 16.779 1.00 97.88 96 VAL A C 1
ATOM 777 O O . VAL A 1 96 ? -4.630 1.058 16.978 1.00 97.88 96 VAL A O 1
ATOM 780 N N . PRO A 1 97 ? -3.103 -0.460 17.615 1.00 97.69 97 PRO A N 1
ATOM 781 C CA . PRO A 1 97 ? -3.874 -0.865 18.785 1.00 97.69 97 PRO A CA 1
ATOM 782 C C . PRO A 1 97 ? -4.066 0.282 19.775 1.00 97.69 97 PRO A C 1
ATOM 784 O O . PRO A 1 97 ? -5.157 0.422 20.314 1.00 97.69 97 PRO A O 1
ATOM 787 N N . GLY A 1 98 ? -3.055 1.136 19.977 1.00 97.50 98 GLY A N 1
ATOM 788 C CA . GLY A 1 98 ? -3.170 2.301 20.856 1.00 97.50 98 GLY A CA 1
ATOM 789 C C . GLY A 1 98 ? -4.288 3.253 20.424 1.00 97.50 98 GLY A C 1
ATOM 790 O O . GLY A 1 98 ? -5.155 3.599 21.225 1.00 97.50 98 GLY A O 1
ATOM 791 N N . VAL A 1 99 ? -4.324 3.618 19.141 1.00 97.69 99 VAL A N 1
ATOM 792 C CA . VAL A 1 99 ? -5.370 4.480 18.572 1.00 97.69 99 VAL A CA 1
ATOM 793 C C . VAL A 1 99 ? -6.740 3.803 18.634 1.00 97.69 99 VAL A C 1
ATOM 795 O O . VAL A 1 99 ? -7.720 4.460 18.980 1.00 97.69 99 VAL A O 1
ATOM 798 N N . LEU A 1 100 ? -6.825 2.497 18.357 1.00 98.12 100 LEU A N 1
ATOM 799 C CA . LEU A 1 100 ? -8.082 1.746 18.445 1.00 98.12 100 LEU A CA 1
ATOM 800 C C . LEU A 1 100 ? -8.617 1.672 19.878 1.00 98.12 100 LEU A C 1
ATOM 802 O O . LEU A 1 100 ? -9.809 1.888 20.085 1.00 98.12 100 LEU A O 1
ATOM 806 N N . LEU A 1 101 ? -7.757 1.404 20.865 1.00 98.06 101 LEU A N 1
ATOM 807 C CA . LEU A 1 101 ? -8.139 1.359 22.278 1.00 98.06 101 LEU A CA 1
ATOM 808 C C . LEU A 1 101 ? -8.646 2.721 22.749 1.00 98.06 101 LEU A C 1
ATOM 810 O O . LEU A 1 101 ? -9.721 2.802 23.339 1.00 98.06 101 LEU A O 1
ATOM 814 N N . VAL A 1 102 ? -7.913 3.794 22.442 1.00 97.44 102 VAL A N 1
ATOM 815 C CA . VAL A 1 102 ? -8.330 5.160 22.785 1.00 97.44 102 VAL A CA 1
ATOM 816 C C . VAL A 1 102 ? -9.647 5.511 22.092 1.00 97.44 102 VAL A C 1
ATOM 818 O O . VAL A 1 102 ? -10.571 5.991 22.747 1.00 97.44 102 VAL A O 1
ATOM 821 N N . GLY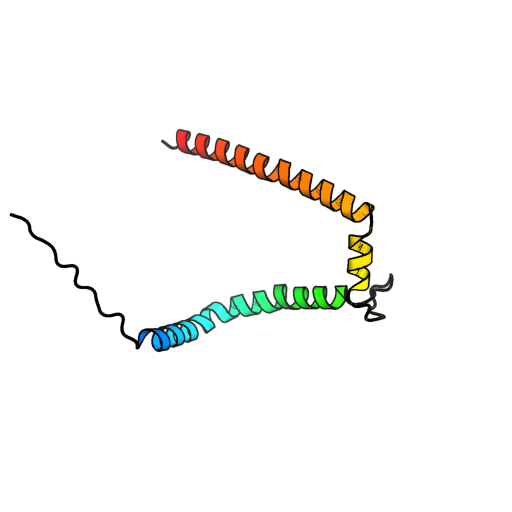 A 1 103 ? -9.774 5.225 20.794 1.00 97.31 103 GLY A N 1
ATOM 822 C CA . GLY A 1 103 ? -11.002 5.461 20.035 1.00 97.31 103 GLY A CA 1
ATOM 823 C C . GLY A 1 103 ? -12.202 4.696 20.597 1.00 97.31 103 GLY A C 1
ATOM 824 O O . GLY A 1 103 ? -13.287 5.263 20.715 1.00 97.31 103 GLY A O 1
ATOM 825 N N . LEU A 1 104 ? -12.005 3.442 21.009 1.00 97.06 104 LEU A N 1
ATOM 826 C CA . LEU A 1 104 ? -13.047 2.620 21.620 1.00 97.06 104 LEU A CA 1
ATOM 827 C C . LEU A 1 104 ? -13.462 3.161 22.993 1.00 97.06 104 LEU A C 1
ATOM 829 O O . LEU A 1 104 ? -14.655 3.312 23.249 1.00 97.06 104 LEU A O 1
ATOM 833 N N . ILE A 1 105 ? -12.502 3.514 23.853 1.00 97.00 105 ILE A N 1
ATOM 834 C CA . ILE A 1 105 ? -12.783 4.121 25.163 1.00 97.00 105 ILE A CA 1
ATOM 835 C C . ILE A 1 105 ? -13.582 5.415 24.979 1.00 97.00 105 ILE A C 1
ATOM 837 O O . ILE A 1 105 ? -14.649 5.570 25.575 1.00 97.00 105 ILE A O 1
ATOM 841 N N . LEU A 1 106 ? -13.125 6.314 24.104 1.00 96.25 106 LEU A N 1
ATOM 842 C CA . LEU A 1 106 ? -13.828 7.566 23.823 1.00 96.25 106 LEU A CA 1
ATOM 843 C C . LEU A 1 106 ? -15.231 7.328 23.253 1.00 96.25 106 LEU A C 1
ATOM 845 O O . LEU A 1 106 ? -16.179 7.984 23.682 1.00 96.25 106 LEU A O 1
ATOM 849 N N . SER A 1 107 ? -15.385 6.367 22.337 1.00 96.06 107 SER A N 1
ATOM 850 C CA . SER A 1 107 ? -16.686 5.986 21.779 1.00 96.06 107 SER A CA 1
ATOM 851 C C . SER A 1 107 ? -17.646 5.483 22.862 1.00 96.06 107 SER A C 1
ATOM 853 O O . SER A 1 107 ? -18.788 5.941 22.923 1.00 96.06 107 SER A O 1
ATOM 855 N N . THR A 1 108 ? -17.190 4.602 23.759 1.00 95.56 108 THR A N 1
ATOM 856 C CA . THR A 1 108 ? -18.025 4.092 24.860 1.00 95.56 108 THR A CA 1
ATOM 857 C C . THR A 1 108 ? -18.424 5.193 25.842 1.00 95.56 108 THR A C 1
ATOM 859 O O . THR A 1 108 ? -19.594 5.274 26.212 1.00 95.56 108 THR A O 1
ATO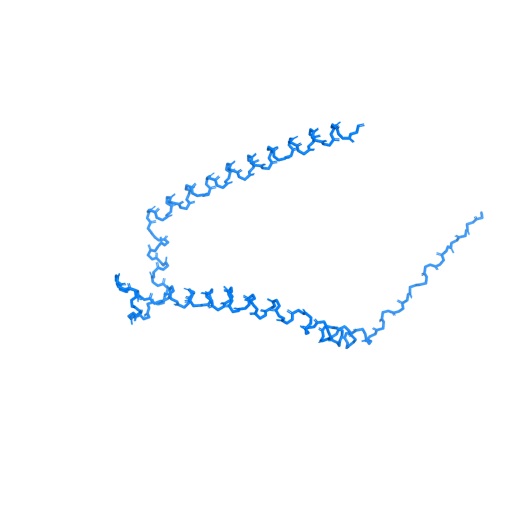M 862 N N . LEU A 1 109 ? -17.501 6.090 26.205 1.00 94.62 109 LEU A N 1
ATOM 863 C CA . LEU A 1 109 ? -17.789 7.217 27.093 1.00 94.62 109 LEU A CA 1
ATOM 864 C C . LEU A 1 109 ? -18.787 8.201 26.467 1.00 94.62 109 LEU A C 1
ATOM 866 O O . LEU A 1 109 ? -19.720 8.639 27.138 1.00 94.62 109 LEU A O 1
ATOM 870 N N . ALA A 1 110 ? -18.631 8.518 25.179 1.00 94.19 110 ALA A N 1
ATOM 871 C CA . ALA A 1 110 ? -19.573 9.365 24.450 1.00 94.19 110 ALA A CA 1
ATOM 872 C C . ALA A 1 110 ? -20.967 8.720 24.356 1.00 94.19 110 ALA A C 1
ATOM 874 O O . ALA A 1 110 ? -21.972 9.401 24.551 1.00 94.19 110 ALA A O 1
ATOM 875 N N . ASN A 1 111 ? -21.036 7.405 24.124 1.00 95.38 111 ASN A N 1
ATOM 876 C CA . ASN A 1 111 ? -22.298 6.666 24.054 1.00 95.38 111 ASN A CA 1
ATOM 877 C C . ASN A 1 111 ? -23.035 6.612 25.405 1.00 95.38 111 ASN A C 1
ATOM 879 O O . ASN A 1 111 ? -24.262 6.636 25.431 1.00 95.38 111 ASN A O 1
ATOM 883 N N . LEU A 1 112 ? -22.303 6.571 26.525 1.00 87.94 112 LEU A N 1
ATOM 884 C CA . LEU A 1 112 ? -22.884 6.625 27.873 1.00 87.94 112 LEU A CA 1
ATOM 885 C C . LEU A 1 112 ? -23.405 8.019 28.250 1.00 87.94 112 LEU A C 1
ATOM 887 O O . LEU A 1 112 ? -24.306 8.113 29.070 1.00 87.94 112 LEU A O 1
ATOM 891 N N . ARG A 1 113 ? -22.849 9.093 27.672 1.00 68.88 113 ARG A N 1
ATOM 892 C CA . ARG A 1 113 ? -23.220 10.488 27.980 1.00 68.88 113 ARG A CA 1
ATOM 893 C C . ARG A 1 113 ? -24.398 11.022 27.158 1.00 68.88 113 ARG A C 1
ATOM 895 O O . ARG A 1 113 ? -24.912 12.090 27.469 1.00 68.88 113 ARG A O 1
ATOM 902 N N . LEU A 1 114 ? -24.752 10.329 26.076 1.00 65.06 114 LEU A N 1
ATOM 903 C CA . LEU A 1 114 ? -25.849 10.675 25.161 1.00 65.06 114 LEU A CA 1
ATOM 904 C C . LEU A 1 114 ? -27.131 9.863 25.426 1.00 65.06 114 LEU A C 1
ATOM 906 O O . LEU A 1 114 ? -28.098 9.990 24.675 1.00 65.06 114 LEU A O 1
ATOM 910 N N . ARG A 1 115 ? -27.133 9.035 26.473 1.00 48.97 115 AR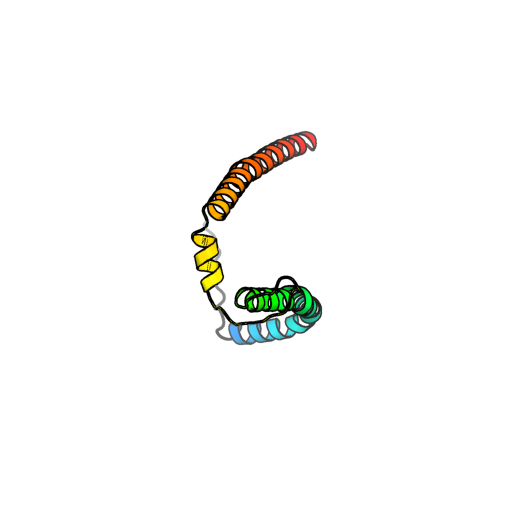G A N 1
ATOM 911 C CA . ARG A 1 115 ? -28.328 8.436 27.077 1.00 48.97 115 ARG A CA 1
ATOM 912 C C . ARG A 1 115 ? -28.616 9.129 28.398 1.00 48.97 115 ARG A C 1
ATOM 914 O O . ARG A 1 115 ? -29.816 9.241 28.716 1.00 48.97 115 ARG A O 1
#

Sequence (115 aa):
METTVAVRSRPKSVGSRRRALRDWLRALPYLAPSLILFTVFVFVPLIRSIVLSLYGTNPIGQMTNFVGLRYYERLLTSASYHNSLLVTLRFVLYTVPGVLLVGLILSTLANLRLR

Solvent-accessible surface area (backbone atoms only — not comparable to full-atom values): 6840 Å² total; per-residue (Å²): 139,84,82,80,77,79,79,79,78,74,79,84,60,88,69,50,62,68,48,51,53,52,53,49,61,64,46,42,70,78,47,40,66,61,50,51,51,47,38,63,71,45,50,48,55,50,51,50,50,60,55,51,68,28,35,38,64,47,102,85,68,48,78,73,46,84,55,51,63,57,62,55,56,55,46,78,66,33,69,66,51,54,50,53,50,51,52,50,50,51,48,50,64,53,48,52,56,50,52,49,51,53,49,48,54,52,49,54,54,53,59,64,72,77,109